Protein AF-A0A482T8U4-F1 (afdb_monomer_lite)

Foldseek 3Di:
DEAEDADPPQDDHHPLVVLQVCLVVPHQAYEHAHEPVGDDDDDQVVSCVVRVHHYFYHYEYEDPALVSSVVVLVVCLVPGPAYEYEAQDCRSLQSQLQALSHAEYEPQPHHNHDDDPVSVVSNVVSNYHYDDDCPCVVPVDDDDPDD

Organism: Haloarcula hispanica (NCBI:txid51589)

Structure (mmCIF, N/CA/C/O backbone):
data_AF-A0A482T8U4-F1
#
_entry.id   AF-A0A482T8U4-F1
#
loop_
_atom_site.group_PDB
_atom_site.id
_atom_site.type_symbol
_atom_site.label_atom_id
_atom_site.label_alt_id
_atom_site.label_comp_id
_atom_site.label_asym_id
_atom_site.label_entity_id
_atom_site.label_seq_id
_atom_site.pdbx_PDB_ins_code
_atom_site.Cartn_x
_atom_site.Cartn_y
_atom_site.Cartn_z
_atom_site.occupancy
_atom_site.B_iso_or_equiv
_atom_site.auth_seq_id
_atom_site.auth_comp_id
_atom_site.auth_asym_id
_atom_site.auth_atom_id
_atom_site.pdbx_PDB_model_num
ATOM 1 N N . MET A 1 1 ? 2.341 -4.520 14.967 1.00 92.81 1 MET A N 1
ATOM 2 C CA . MET A 1 1 ? 2.380 -4.775 13.517 1.00 92.81 1 MET A CA 1
ATOM 3 C C . MET A 1 1 ? 1.092 -4.254 12.904 1.00 92.81 1 MET A C 1
ATOM 5 O O . MET A 1 1 ? 0.066 -4.357 13.561 1.00 92.81 1 MET A O 1
ATOM 9 N N . TYR A 1 2 ? 1.146 -3.703 11.689 1.00 97.19 2 TYR A N 1
ATOM 10 C CA . TYR A 1 2 ? -0.040 -3.220 10.972 1.00 97.19 2 TYR A CA 1
ATOM 11 C C . TYR A 1 2 ? -0.360 -4.150 9.804 1.00 97.19 2 TYR A C 1
ATOM 13 O O . TYR A 1 2 ? 0.566 -4.640 9.157 1.00 97.19 2 TYR A O 1
ATOM 21 N N . GLU A 1 3 ? -1.647 -4.357 9.528 1.00 96.25 3 GLU A N 1
ATOM 22 C CA . GLU A 1 3 ? -2.121 -5.066 8.334 1.00 96.25 3 GLU A CA 1
ATOM 23 C C . GLU A 1 3 ? -2.608 -4.066 7.281 1.00 96.25 3 GLU A C 1
ATOM 25 O O . GLU A 1 3 ? -3.363 -3.145 7.586 1.00 96.25 3 GLU A O 1
ATOM 30 N N . ALA A 1 4 ? -2.203 -4.234 6.026 1.00 97.06 4 ALA A N 1
ATOM 31 C CA . ALA A 1 4 ? -2.631 -3.349 4.950 1.00 97.06 4 ALA A CA 1
ATOM 32 C C . ALA A 1 4 ? -3.848 -3.946 4.227 1.00 97.06 4 ALA A C 1
ATOM 34 O O .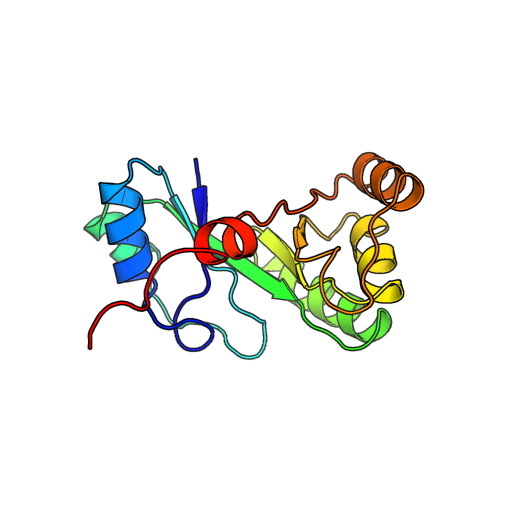 ALA A 1 4 ? -3.781 -5.066 3.726 1.00 97.06 4 ALA A O 1
ATOM 35 N N . VAL A 1 5 ? -4.959 -3.210 4.160 1.00 97.69 5 VAL A N 1
ATOM 36 C CA . VAL A 1 5 ? -6.254 -3.751 3.723 1.00 97.69 5 VAL A CA 1
ATOM 37 C C . VAL A 1 5 ? -6.881 -2.952 2.587 1.00 97.69 5 VAL A C 1
ATOM 39 O O . VAL A 1 5 ? -6.786 -1.725 2.535 1.00 97.69 5 VAL A O 1
ATOM 42 N N . TYR A 1 6 ? -7.596 -3.668 1.719 1.00 97.94 6 TYR A N 1
ATOM 43 C CA . TYR A 1 6 ? -8.575 -3.095 0.801 1.00 97.94 6 TYR A CA 1
ATOM 44 C C . TYR A 1 6 ? -9.965 -3.264 1.416 1.00 97.94 6 TYR A C 1
ATOM 46 O O . TYR A 1 6 ? -10.432 -4.387 1.649 1.00 97.94 6 TYR A O 1
ATOM 54 N N . ALA A 1 7 ? -10.620 -2.154 1.730 1.00 98.31 7 ALA A N 1
ATOM 55 C CA . ALA A 1 7 ? -11.987 -2.134 2.228 1.00 98.31 7 ALA A CA 1
ATOM 56 C C . ALA A 1 7 ? -12.984 -1.914 1.082 1.00 98.31 7 ALA A C 1
ATOM 58 O O . ALA A 1 7 ? -12.618 -1.444 0.010 1.00 98.31 7 ALA A O 1
ATOM 59 N N . HIS A 1 8 ? -14.258 -2.224 1.294 1.00 97.44 8 HIS A N 1
ATOM 60 C CA . HIS A 1 8 ? -15.322 -1.895 0.348 1.00 97.44 8 HIS A CA 1
ATOM 61 C C . HIS A 1 8 ? -15.309 -0.387 0.019 1.00 97.44 8 HIS A C 1
ATOM 63 O O . HIS A 1 8 ? -15.224 0.411 0.955 1.00 97.44 8 HIS A O 1
ATOM 69 N N . PRO A 1 9 ? -15.385 0.021 -1.264 1.00 97.56 9 PRO A N 1
ATOM 70 C CA . PRO A 1 9 ? -15.766 -0.782 -2.435 1.00 97.56 9 PRO A CA 1
ATOM 71 C C . PRO A 1 9 ? -14.649 -1.575 -3.132 1.00 97.56 9 PRO A C 1
ATOM 73 O O . PRO A 1 9 ? -14.965 -2.446 -3.935 1.00 97.56 9 PRO A O 1
ATOM 76 N N . ASP A 1 10 ? -13.380 -1.305 -2.837 1.00 97.38 10 ASP A N 1
ATOM 77 C CA . ASP A 1 10 ? -12.231 -1.958 -3.488 1.00 97.38 10 ASP A CA 1
ATOM 78 C C . ASP A 1 10 ? -12.014 -3.411 -3.020 1.00 97.38 10 ASP A C 1
ATOM 80 O O . ASP A 1 10 ? -11.553 -4.273 -3.762 1.00 97.38 10 ASP A O 1
ATOM 84 N N . GLY A 1 11 ? -12.389 -3.693 -1.771 1.00 96.50 11 GLY A N 1
ATOM 85 C CA . GLY A 1 11 ? -12.437 -5.034 -1.195 1.00 96.50 11 GLY A CA 1
ATOM 86 C C . GLY A 1 11 ? -13.848 -5.482 -0.803 1.00 96.50 11 GLY A C 1
ATOM 87 O O . GLY A 1 11 ? -14.829 -4.745 -0.896 1.00 96.50 11 GLY A O 1
ATOM 88 N N . ASP A 1 12 ? -13.949 -6.708 -0.293 1.00 95.62 12 ASP A N 1
ATOM 89 C CA . ASP A 1 12 ? -15.241 -7.335 0.033 1.00 95.62 12 ASP A CA 1
ATOM 90 C C . ASP A 1 12 ? -15.775 -6.995 1.441 1.00 95.62 12 ASP A C 1
ATOM 92 O O . ASP A 1 12 ? -16.924 -7.299 1.771 1.00 95.62 12 ASP A O 1
ATOM 96 N N . SER A 1 13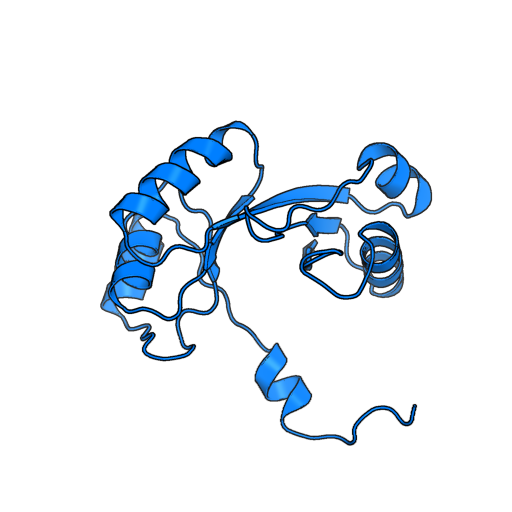 ? -14.947 -6.388 2.296 1.00 97.50 13 SER A N 1
ATOM 97 C CA . SER A 1 13 ? -15.244 -6.140 3.715 1.00 97.50 13 SER A CA 1
ATOM 98 C C . SER A 1 13 ? -15.110 -4.668 4.080 1.00 97.50 13 SER A C 1
ATOM 100 O O . SER A 1 13 ? -14.334 -3.933 3.482 1.00 97.50 13 SER A O 1
ATOM 102 N N . THR A 1 14 ? -15.851 -4.227 5.094 1.00 98.19 14 THR A N 1
ATOM 103 C CA . THR A 1 14 ? -15.736 -2.865 5.631 1.00 98.19 14 THR A CA 1
ATOM 104 C C . THR A 1 14 ? -14.454 -2.694 6.448 1.00 98.19 14 THR A C 1
ATOM 106 O O . THR A 1 14 ? -13.919 -3.669 6.980 1.00 98.19 14 THR A O 1
ATOM 109 N N . VAL A 1 15 ? -14.006 -1.446 6.624 1.00 98.50 15 VAL A N 1
ATOM 110 C CA . VAL A 1 15 ? -12.861 -1.108 7.493 1.00 98.50 15 VAL A CA 1
ATOM 111 C C . VAL A 1 15 ? -13.066 -1.651 8.912 1.00 98.50 15 VAL A C 1
ATOM 113 O O . VAL A 1 15 ? -12.174 -2.285 9.459 1.00 98.50 15 VAL A O 1
ATOM 116 N N . ALA A 1 16 ? -14.276 -1.523 9.465 1.00 98.38 16 ALA A N 1
ATOM 117 C CA . ALA A 1 16 ? -14.611 -2.046 10.790 1.00 98.38 16 ALA A CA 1
ATOM 118 C C . ALA A 1 16 ? -14.442 -3.575 10.912 1.00 98.38 16 ALA A C 1
ATOM 120 O O . ALA A 1 16 ? -13.980 -4.062 11.939 1.00 98.38 16 ALA A O 1
ATOM 121 N N . ARG A 1 17 ? -14.782 -4.355 9.871 1.00 98.12 17 ARG A N 1
ATOM 122 C CA . ARG A 1 17 ? -14.562 -5.814 9.898 1.00 98.12 17 ARG A CA 1
ATOM 123 C C . ARG A 1 17 ? -13.088 -6.183 9.805 1.00 98.12 17 ARG A C 1
ATOM 125 O O . ARG A 1 17 ? -12.675 -7.163 10.424 1.00 98.12 17 ARG A O 1
ATOM 132 N N . HIS A 1 18 ? -12.317 -5.421 9.034 1.00 98.44 18 HIS A N 1
ATOM 133 C CA . HIS A 1 18 ? -10.866 -5.579 8.985 1.00 98.44 18 HIS A CA 1
ATOM 134 C C . HIS A 1 18 ? -10.237 -5.264 10.344 1.00 98.44 18 HIS A C 1
ATOM 136 O O . HIS A 1 18 ? -9.454 -6.073 10.825 1.00 98.44 18 HIS A O 1
ATOM 142 N N . ALA A 1 19 ? -10.649 -4.174 11.000 1.00 98.50 19 ALA A N 1
ATOM 143 C CA . ALA A 1 19 ? -10.180 -3.805 12.337 1.00 98.50 19 ALA A CA 1
ATOM 144 C C . ALA A 1 19 ? -10.492 -4.889 13.380 1.00 98.50 19 ALA A C 1
ATOM 146 O O . ALA A 1 19 ? -9.586 -5.340 14.071 1.00 98.50 19 ALA A O 1
ATOM 147 N N . LEU A 1 20 ? -11.730 -5.397 13.419 1.00 98.50 20 LEU A N 1
ATOM 148 C CA . LEU A 1 20 ? -12.096 -6.524 14.287 1.00 98.50 20 LEU A CA 1
ATOM 149 C C . LEU A 1 20 ? -11.195 -7.748 14.052 1.00 98.50 20 LEU A C 1
ATOM 151 O O . LEU A 1 20 ? -10.686 -8.344 14.994 1.00 98.50 20 LEU A O 1
ATOM 155 N N . THR A 1 21 ? -10.970 -8.107 12.785 1.00 98.06 21 THR A N 1
ATOM 156 C CA . THR A 1 21 ? -10.131 -9.265 12.434 1.00 98.06 21 THR A CA 1
ATOM 157 C C . THR A 1 21 ? -8.669 -9.046 12.834 1.00 98.06 21 THR A C 1
ATOM 159 O O . THR A 1 21 ? -8.009 -9.982 13.286 1.00 98.06 21 THR A O 1
ATOM 162 N N . ALA A 1 22 ? -8.160 -7.823 12.668 1.00 98.06 22 ALA A N 1
ATOM 163 C CA . ALA A 1 22 ? -6.811 -7.434 13.058 1.00 98.06 22 ALA A CA 1
ATOM 164 C C . ALA A 1 22 ? -6.626 -7.528 14.582 1.00 98.06 22 ALA A C 1
ATOM 166 O O . ALA A 1 22 ? -5.654 -8.145 15.025 1.00 98.06 22 ALA A O 1
ATOM 167 N N . ALA A 1 23 ? -7.593 -7.031 15.362 1.00 98.00 23 ALA A N 1
ATOM 168 C CA . ALA A 1 23 ? -7.618 -7.155 16.821 1.00 98.00 23 ALA A CA 1
ATOM 169 C C . ALA A 1 23 ? -7.599 -8.620 17.273 1.00 98.00 23 ALA A C 1
ATOM 171 O O . ALA A 1 23 ? -6.721 -9.025 18.036 1.00 98.00 23 ALA A O 1
ATOM 172 N N . ASP A 1 24 ? -8.494 -9.448 16.724 1.00 98.12 24 ASP A N 1
ATOM 173 C CA . ASP A 1 24 ? -8.564 -10.883 17.037 1.00 98.12 24 ASP A CA 1
ATOM 174 C C . ASP A 1 24 ? -7.274 -11.639 16.663 1.00 98.12 24 ASP A C 1
ATOM 176 O O . ASP A 1 24 ? -6.976 -12.699 17.220 1.00 98.12 24 ASP A O 1
ATOM 180 N N . SER A 1 25 ? -6.498 -11.096 15.721 1.00 97.25 25 SER A N 1
ATOM 181 C CA . SER A 1 25 ? -5.238 -11.669 15.236 1.00 97.25 25 SER A CA 1
ATOM 182 C C . SER A 1 25 ? -3.993 -11.083 15.919 1.00 97.25 25 SER A C 1
ATOM 184 O O . SER A 1 25 ? -2.881 -11.509 15.605 1.00 97.25 25 SER A O 1
ATOM 186 N N . GLY A 1 26 ? -4.153 -10.136 16.852 1.00 97.62 26 GLY A N 1
ATOM 187 C CA . GLY A 1 26 ? -3.056 -9.529 17.614 1.00 97.62 26 GLY A CA 1
ATOM 188 C C . GLY A 1 26 ? -2.236 -8.483 16.850 1.00 97.62 26 GLY A C 1
ATOM 189 O O . GLY A 1 26 ? -1.058 -8.290 17.153 1.00 97.62 26 GLY A O 1
ATOM 190 N N . TYR A 1 27 ? -2.822 -7.841 15.838 1.00 98.12 27 TYR A N 1
ATOM 191 C CA . TYR A 1 27 ? -2.232 -6.668 15.191 1.00 98.12 27 TYR A CA 1
ATOM 192 C C . TYR A 1 27 ? -2.508 -5.407 16.017 1.00 98.12 27 TYR A C 1
ATOM 194 O O . TYR A 1 27 ? -3.496 -5.342 16.735 1.00 98.12 27 TYR A O 1
ATOM 202 N N . ASP A 1 28 ? -1.651 -4.396 15.871 1.00 98.12 28 ASP A N 1
ATOM 203 C CA . ASP A 1 28 ? -1.798 -3.105 16.566 1.00 98.12 28 ASP A CA 1
ATOM 204 C C . ASP A 1 28 ? -2.621 -2.098 15.742 1.00 98.12 28 ASP A C 1
ATOM 206 O O . ASP A 1 28 ? -3.053 -1.064 16.245 1.00 98.12 28 ASP A O 1
ATOM 210 N N . GLY A 1 29 ? -2.793 -2.361 14.445 1.00 98.31 29 GLY A N 1
ATOM 211 C CA . GLY A 1 29 ? -3.342 -1.385 13.519 1.00 98.31 29 GLY A CA 1
ATOM 212 C C . GLY A 1 29 ? -3.649 -1.949 12.138 1.00 98.31 29 GLY A C 1
ATOM 213 O O . GLY A 1 29 ? -3.188 -3.032 11.760 1.00 98.31 29 GLY A O 1
ATOM 214 N N . ILE A 1 30 ? -4.390 -1.175 11.354 1.00 98.56 30 ILE A N 1
ATOM 215 C CA . ILE A 1 30 ? -4.617 -1.406 9.930 1.00 98.56 30 ILE A CA 1
ATOM 216 C C . ILE A 1 30 ? -4.246 -0.168 9.110 1.00 98.56 30 ILE A C 1
ATOM 218 O O . ILE A 1 30 ? -4.376 0.965 9.567 1.00 98.56 30 ILE A O 1
ATOM 222 N N . VAL A 1 31 ? -3.811 -0.380 7.869 1.00 98.50 31 VAL A N 1
ATOM 223 C CA . VAL A 1 31 ? -3.645 0.676 6.861 1.00 98.50 31 VAL A CA 1
ATOM 224 C C . VAL A 1 31 ? -4.699 0.470 5.781 1.00 98.50 31 VAL A C 1
ATOM 226 O O . VAL A 1 31 ? -4.640 -0.516 5.044 1.00 98.50 31 VAL A O 1
ATOM 229 N N . VAL A 1 32 ? -5.654 1.392 5.658 1.00 98.44 32 VAL A N 1
ATOM 230 C CA . VAL A 1 32 ? -6.661 1.343 4.586 1.00 98.44 32 VAL A CA 1
ATOM 231 C C . VAL A 1 32 ? -6.021 1.878 3.308 1.00 98.44 32 VAL A C 1
ATOM 233 O O . VAL A 1 32 ? -5.789 3.078 3.195 1.00 98.44 32 VAL A O 1
ATOM 236 N N . ARG A 1 33 ? -5.701 0.997 2.354 1.00 97.25 33 ARG A N 1
ATOM 237 C CA . ARG A 1 33 ? -4.944 1.329 1.128 1.00 97.25 33 ARG A CA 1
ATOM 238 C C . ARG A 1 33 ? -5.731 1.081 -0.155 1.00 97.25 33 ARG A C 1
ATOM 240 O O . ARG A 1 33 ? -5.176 0.636 -1.150 1.00 97.25 33 ARG A O 1
ATOM 247 N N . ASN A 1 34 ? -7.025 1.382 -0.132 1.00 98.25 34 ASN A N 1
ATOM 248 C CA . ASN A 1 34 ? -7.861 1.330 -1.326 1.00 98.25 34 ASN A CA 1
ATOM 249 C C . ASN A 1 34 ? -7.231 2.078 -2.509 1.00 98.25 34 ASN A C 1
ATOM 251 O O . ASN 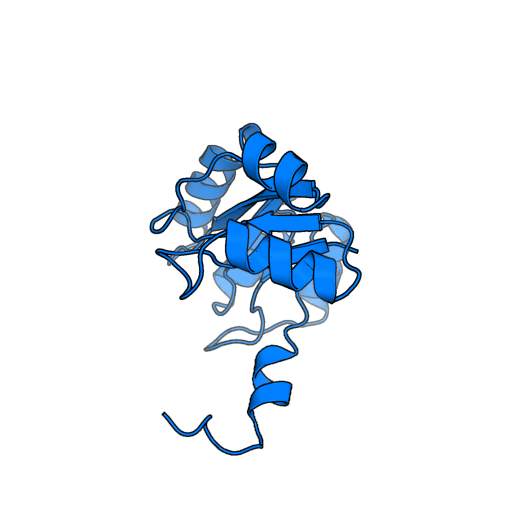A 1 34 ? -6.558 3.103 -2.330 1.00 98.25 34 ASN A O 1
ATOM 255 N N . HIS A 1 35 ? -7.531 1.608 -3.716 1.00 97.62 35 HIS A N 1
ATOM 256 C CA . HIS A 1 35 ? -7.211 2.316 -4.941 1.00 97.62 35 HIS A CA 1
ATOM 257 C C . HIS A 1 35 ? -7.888 3.691 -4.972 1.00 97.62 35 HIS A C 1
ATOM 259 O O . HIS A 1 35 ? -8.972 3.897 -4.411 1.00 97.62 35 HIS A O 1
ATOM 265 N N . GLY A 1 36 ? -7.226 4.667 -5.596 1.00 92.00 36 GLY A N 1
ATOM 266 C CA . GLY A 1 36 ? -7.687 6.062 -5.627 1.00 92.00 36 GLY A CA 1
ATOM 267 C C . GLY A 1 36 ? -9.091 6.260 -6.218 1.00 92.00 36 GLY A C 1
ATOM 268 O O . GLY A 1 36 ? -9.800 7.180 -5.816 1.00 92.00 36 GLY A O 1
ATOM 269 N N . ASP A 1 37 ? -9.516 5.378 -7.120 1.00 92.62 37 ASP A N 1
ATOM 270 C CA . ASP A 1 37 ? -10.832 5.357 -7.769 1.00 92.62 37 ASP A CA 1
ATOM 271 C C . ASP A 1 37 ? -11.901 4.553 -7.002 1.00 92.62 37 ASP A C 1
ATOM 273 O O . ASP A 1 37 ? -13.078 4.604 -7.358 1.00 92.62 37 ASP A O 1
ATOM 277 N N . ALA A 1 38 ? -11.518 3.859 -5.928 1.00 96.50 38 ALA A N 1
ATOM 278 C CA . ALA A 1 38 ? -12.386 2.999 -5.123 1.00 96.50 38 ALA A CA 1
ATOM 279 C C . ALA A 1 38 ? -12.208 3.248 -3.611 1.00 96.50 38 ALA A C 1
ATOM 281 O O . ALA A 1 38 ? -12.196 2.318 -2.803 1.00 96.50 38 ALA A O 1
ATOM 282 N N . GLN A 1 39 ? -12.048 4.512 -3.213 1.00 95.62 39 GLN A N 1
ATOM 283 C CA . GLN A 1 39 ? -11.850 4.904 -1.814 1.00 95.62 39 GLN A CA 1
ATOM 284 C C . GLN A 1 39 ? -13.023 4.478 -0.917 1.00 95.62 39 GLN A C 1
ATOM 286 O O . GLN A 1 39 ? -14.189 4.632 -1.282 1.00 95.62 39 GLN A O 1
ATOM 291 N N . ALA A 1 40 ? -12.700 3.957 0.268 1.00 96.69 40 ALA A N 1
ATOM 292 C CA . ALA A 1 40 ? -13.679 3.646 1.302 1.00 96.69 40 ALA A CA 1
ATOM 293 C C . ALA A 1 40 ? -14.073 4.912 2.078 1.00 96.69 40 ALA A C 1
ATOM 295 O O . ALA A 1 40 ? -13.227 5.766 2.337 1.00 96.69 40 ALA A O 1
ATOM 296 N N . ASP A 1 41 ? -15.336 4.984 2.494 1.00 96.50 41 ASP A N 1
ATOM 297 C CA . ASP A 1 41 ? -15.835 5.976 3.450 1.00 96.50 41 ASP A CA 1
ATOM 298 C C . ASP A 1 41 ? -15.907 5.337 4.844 1.00 96.50 41 ASP A C 1
ATOM 300 O O . ASP A 1 41 ? -16.493 4.260 5.011 1.00 96.50 41 ASP A O 1
ATOM 304 N N . TYR A 1 42 ? -15.246 5.947 5.824 1.00 97.38 42 TYR A N 1
ATOM 305 C CA . TYR A 1 42 ? -15.146 5.426 7.183 1.00 97.38 42 TYR A CA 1
ATOM 306 C C . TYR A 1 42 ? -14.761 6.523 8.178 1.00 97.38 42 TYR A C 1
ATOM 308 O O . TYR A 1 42 ? -14.077 7.485 7.841 1.00 97.38 42 TYR A O 1
ATOM 316 N N . ASP A 1 43 ? -15.165 6.324 9.430 1.00 97.94 43 ASP A N 1
ATOM 317 C CA . ASP A 1 43 ? -14.747 7.135 10.569 1.00 97.94 43 ASP A CA 1
ATOM 318 C C . ASP A 1 43 ? -13.635 6.383 11.314 1.00 97.94 43 ASP A C 1
ATOM 320 O O . ASP A 1 43 ? -13.880 5.344 11.934 1.00 97.94 43 ASP A O 1
ATOM 324 N N . ALA A 1 44 ? -12.396 6.854 11.164 1.00 97.44 44 ALA A N 1
ATOM 325 C CA . ALA A 1 44 ? -11.219 6.209 11.740 1.00 97.44 44 ALA A CA 1
ATOM 326 C C . ALA A 1 44 ? -11.247 6.228 13.273 1.00 97.44 44 ALA A C 1
ATOM 328 O O . ALA A 1 44 ? -10.923 5.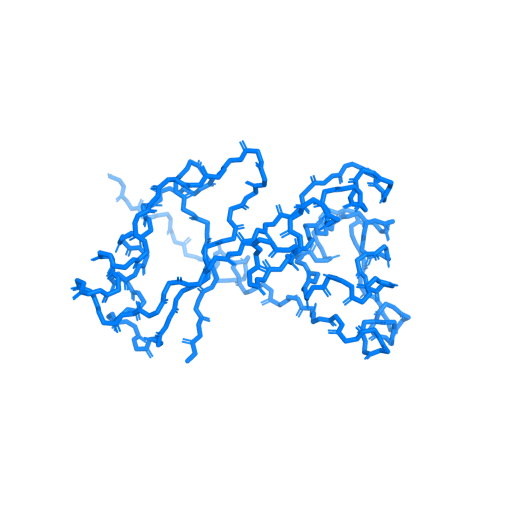215 13.894 1.00 97.44 44 ALA A O 1
ATOM 329 N N . ASP A 1 45 ? -11.685 7.339 13.870 1.00 97.88 45 ASP A N 1
ATOM 330 C CA . ASP A 1 45 ? -11.716 7.521 15.321 1.00 97.88 45 ASP A CA 1
ATOM 331 C C . ASP A 1 45 ? -12.766 6.592 15.939 1.00 97.88 45 ASP A C 1
ATOM 333 O O . ASP A 1 45 ? -12.463 5.826 16.853 1.00 97.88 45 ASP A O 1
ATOM 337 N N . ALA A 1 46 ? -13.971 6.548 15.359 1.00 98.31 46 ALA A N 1
ATOM 338 C CA . ALA A 1 46 ? -15.032 5.660 15.833 1.00 98.31 46 ALA A CA 1
ATOM 339 C C . ALA A 1 46 ? -14.660 4.168 15.734 1.00 98.31 46 ALA A C 1
ATOM 341 O O . ALA A 1 46 ? -15.072 3.367 16.574 1.00 98.31 46 ALA A O 1
ATOM 342 N N . ILE A 1 47 ? -13.904 3.769 14.704 1.00 98.38 47 ILE A N 1
ATOM 343 C CA . ILE A 1 47 ? -13.427 2.386 14.553 1.00 98.38 47 ILE A CA 1
ATOM 344 C C . ILE A 1 47 ? -12.315 2.091 15.560 1.00 98.38 47 ILE A C 1
ATOM 346 O O . ILE A 1 47 ? -12.332 1.023 16.174 1.00 98.38 47 ILE A O 1
ATOM 350 N N . SER A 1 48 ? -11.386 3.027 15.751 1.00 97.62 48 SER A N 1
ATOM 351 C CA . SER A 1 48 ? -10.279 2.869 16.695 1.00 97.62 48 SER A CA 1
ATOM 352 C C . SER A 1 48 ? -10.802 2.715 18.125 1.00 97.62 48 SER A C 1
ATOM 354 O O . SER A 1 48 ? -10.439 1.759 18.806 1.00 97.62 48 SER A O 1
ATOM 356 N N . ASP A 1 49 ? -11.758 3.556 18.533 1.00 97.62 49 ASP A N 1
ATOM 357 C CA . ASP A 1 49 ? -12.428 3.480 19.838 1.00 97.62 49 ASP A CA 1
ATOM 358 C C . ASP A 1 49 ? -13.193 2.161 20.044 1.00 97.62 49 ASP A C 1
ATOM 360 O O . ASP A 1 49 ? -13.292 1.653 21.163 1.00 97.62 49 ASP A O 1
ATOM 364 N N . ALA A 1 50 ? -13.768 1.601 18.975 1.00 98.19 50 ALA A N 1
ATOM 365 C CA . ALA A 1 50 ? -14.581 0.390 19.057 1.00 98.19 50 ALA A CA 1
ATOM 366 C C . ALA A 1 50 ? -13.756 -0.902 19.162 1.00 98.19 50 ALA A C 1
ATOM 368 O O . ALA A 1 50 ? -14.228 -1.863 19.775 1.00 98.19 50 ALA A O 1
ATOM 369 N N . TYR A 1 51 ? -12.572 -0.949 18.542 1.00 97.69 51 TYR A N 1
ATOM 370 C CA . TYR A 1 51 ? -11.785 -2.182 18.404 1.00 97.69 51 TYR A CA 1
ATOM 371 C C . TYR A 1 51 ? -10.383 -2.120 19.020 1.00 97.69 51 TYR A C 1
ATOM 373 O O . TYR A 1 51 ? -9.714 -3.148 19.014 1.00 97.69 51 TYR A O 1
ATOM 381 N N . ASP A 1 52 ? -9.955 -0.972 19.558 1.00 97.19 52 ASP A N 1
ATOM 382 C CA . ASP A 1 52 ? -8.599 -0.751 20.095 1.00 97.19 52 ASP A CA 1
ATOM 383 C C . ASP A 1 52 ? -7.504 -1.041 19.048 1.00 97.19 52 ASP A C 1
ATOM 385 O O . ASP A 1 52 ? -6.517 -1.729 19.297 1.00 97.19 52 ASP A O 1
ATOM 389 N N . ILE A 1 53 ? -7.731 -0.552 17.823 1.00 98.12 53 ILE A N 1
ATOM 390 C CA . ILE A 1 53 ? -6.868 -0.743 16.649 1.00 98.12 53 ILE A CA 1
ATOM 391 C C . ILE A 1 53 ? -6.618 0.609 16.005 1.00 98.12 53 ILE A C 1
ATOM 393 O O . ILE A 1 53 ? -7.573 1.304 15.673 1.00 98.12 53 ILE A O 1
ATOM 397 N N . ASP A 1 54 ? -5.355 0.956 15.757 1.00 98.31 54 ASP A N 1
ATOM 398 C CA . ASP A 1 54 ? -5.035 2.174 15.010 1.00 98.31 54 ASP A CA 1
ATOM 399 C C . ASP A 1 54 ? -5.447 2.041 13.535 1.00 98.31 54 ASP A C 1
ATOM 401 O O . ASP A 1 54 ? -5.139 1.046 12.872 1.00 98.31 54 ASP A O 1
ATOM 405 N N . VAL A 1 55 ? -6.128 3.051 12.994 1.00 98.31 55 VAL A N 1
ATOM 406 C CA . VAL A 1 55 ? -6.602 3.068 11.605 1.00 98.31 55 VAL A CA 1
ATOM 407 C C . VAL A 1 55 ? -5.870 4.155 10.824 1.00 98.31 55 VAL A C 1
ATOM 409 O O . VAL A 1 55 ? -6.286 5.312 10.765 1.00 98.31 55 VAL A O 1
ATOM 412 N N . ALA A 1 56 ? -4.794 3.766 10.145 1.00 98.12 56 ALA A N 1
ATOM 413 C CA . ALA A 1 56 ? -3.997 4.677 9.335 1.00 98.12 56 ALA A CA 1
ATOM 414 C C . ALA A 1 56 ? -4.568 4.841 7.915 1.00 98.12 56 ALA A C 1
ATOM 416 O O . ALA A 1 56 ? -4.933 3.874 7.236 1.00 98.12 56 ALA A O 1
ATOM 417 N N . ALA A 1 57 ? -4.584 6.085 7.432 1.00 97.38 57 ALA A N 1
ATOM 418 C CA . ALA A 1 57 ? -5.012 6.415 6.078 1.00 97.38 57 ALA A CA 1
ATOM 419 C C . ALA A 1 57 ? -3.889 6.157 5.063 1.00 97.38 57 ALA A C 1
ATOM 421 O O . ALA A 1 57 ? -2.848 6.820 5.073 1.00 97.38 57 ALA A O 1
ATOM 422 N N . GLY A 1 58 ? -4.121 5.220 4.148 1.00 98.12 58 GLY A N 1
ATOM 423 C CA . GLY A 1 58 ? -3.266 4.966 2.997 1.00 98.12 58 GLY A CA 1
ATOM 424 C C . GLY A 1 58 ? -3.972 5.244 1.672 1.00 98.12 58 GLY A C 1
ATOM 425 O O . GLY A 1 58 ? -5.141 5.634 1.620 1.00 98.12 58 GLY A O 1
ATOM 426 N N . VAL A 1 59 ? -3.239 5.040 0.583 1.00 98.38 59 VAL A N 1
ATOM 427 C CA . VAL A 1 59 ? -3.786 4.932 -0.771 1.00 98.38 59 VAL A CA 1
ATOM 428 C C . VAL A 1 59 ? -2.896 4.028 -1.605 1.00 98.38 59 VAL A C 1
ATOM 430 O O . VAL A 1 59 ? -1.672 4.038 -1.448 1.00 98.38 59 VAL A O 1
ATOM 433 N N . GLU A 1 60 ? -3.508 3.302 -2.529 1.00 98.56 60 GLU A N 1
ATOM 434 C CA . GLU A 1 60 ? -2.788 2.637 -3.602 1.00 98.56 60 GLU A CA 1
ATOM 435 C C . GLU A 1 60 ? -3.015 3.333 -4.942 1.00 98.56 60 GLU A C 1
ATOM 437 O O . GLU A 1 60 ? -4.126 3.426 -5.466 1.00 98.56 60 GLU A O 1
ATOM 442 N N . VAL A 1 61 ? -1.937 3.853 -5.513 1.00 98.25 61 VAL A N 1
ATOM 443 C CA . VAL A 1 61 ? -1.945 4.511 -6.812 1.00 98.25 61 VAL A CA 1
ATOM 444 C C . VAL A 1 61 ? -1.824 3.455 -7.901 1.00 98.25 61 VAL A C 1
ATOM 446 O O . VAL A 1 61 ? -0.771 2.842 -8.064 1.00 98.25 61 VAL A O 1
ATOM 449 N N . ARG A 1 62 ? -2.885 3.298 -8.694 1.00 97.12 62 ARG A N 1
ATOM 450 C CA . ARG A 1 62 ? -2.877 2.535 -9.945 1.00 97.12 62 ARG A CA 1
ATOM 451 C C . ARG A 1 62 ? -2.943 3.492 -11.129 1.00 97.12 62 ARG A C 1
ATOM 453 O O . ARG A 1 62 ? -3.765 4.406 -11.153 1.00 97.12 62 ARG A O 1
ATOM 460 N N . ALA A 1 63 ? -2.065 3.290 -12.104 1.00 96.25 63 ALA A N 1
ATOM 461 C CA . ALA A 1 63 ? -2.011 4.084 -13.324 1.00 96.25 63 ALA A CA 1
ATOM 462 C C . ALA A 1 63 ? -1.375 3.284 -14.467 1.00 96.25 63 ALA A C 1
ATOM 464 O O . ALA A 1 63 ? -0.528 2.427 -14.230 1.00 96.25 63 ALA A O 1
ATOM 465 N N . ASP A 1 64 ? -1.736 3.624 -15.704 1.00 94.56 64 ASP A N 1
ATOM 466 C CA . ASP A 1 64 ? -1.240 2.941 -16.910 1.00 94.56 64 ASP A CA 1
ATOM 467 C C . ASP A 1 64 ? 0.162 3.411 -17.347 1.00 94.56 64 ASP A C 1
ATOM 469 O O . ASP A 1 64 ? 0.814 2.785 -18.189 1.00 94.56 64 ASP A O 1
ATOM 473 N N . ASP A 1 65 ? 0.616 4.554 -16.823 1.00 97.06 65 ASP A N 1
ATOM 474 C CA . ASP A 1 65 ? 1.898 5.157 -17.173 1.00 97.06 65 ASP A CA 1
ATOM 475 C C . ASP A 1 65 ? 2.521 5.980 -16.020 1.00 97.06 65 ASP A C 1
ATOM 477 O O . ASP A 1 65 ? 1.804 6.471 -15.138 1.00 97.06 65 ASP A O 1
ATOM 481 N N . PRO A 1 66 ? 3.859 6.171 -16.026 1.00 97.81 66 PRO A N 1
ATOM 482 C CA . PRO A 1 66 ? 4.568 6.919 -14.985 1.00 97.81 66 PRO A CA 1
ATOM 483 C C . PRO A 1 66 ? 4.142 8.381 -14.814 1.00 97.81 66 PRO A C 1
ATOM 485 O O . PRO A 1 66 ? 4.212 8.913 -13.708 1.00 97.81 66 PRO A O 1
ATOM 488 N N . SER A 1 67 ? 3.719 9.060 -15.884 1.00 97.44 67 SER A N 1
ATOM 489 C CA . SER A 1 67 ? 3.330 10.471 -15.803 1.00 97.44 67 SER A CA 1
ATOM 490 C C . SER A 1 67 ? 2.017 10.626 -15.039 1.00 97.44 67 SER A C 1
ATOM 492 O O . SER A 1 67 ? 1.916 11.484 -14.160 1.00 97.44 67 SER A O 1
ATOM 494 N N . ARG A 1 68 ? 1.037 9.757 -15.308 1.00 96.88 68 ARG A N 1
ATOM 495 C CA . ARG A 1 68 ? -0.200 9.675 -14.519 1.00 96.88 68 ARG A CA 1
ATOM 496 C C . ARG A 1 68 ? 0.072 9.258 -13.078 1.00 96.88 68 ARG A C 1
ATOM 498 O O . ARG A 1 68 ? -0.445 9.899 -12.166 1.00 96.88 68 ARG A O 1
ATOM 505 N N . ALA A 1 69 ? 0.917 8.245 -12.871 1.00 97.19 69 ALA A N 1
ATOM 506 C CA . ALA A 1 69 ? 1.301 7.797 -11.534 1.00 97.19 69 ALA A CA 1
ATOM 507 C C . ALA A 1 69 ? 1.907 8.943 -10.706 1.00 97.19 69 ALA A C 1
ATOM 509 O O . ALA A 1 69 ? 1.497 9.165 -9.571 1.00 97.19 69 ALA A O 1
ATOM 510 N N . SER A 1 70 ? 2.814 9.729 -11.296 1.00 97.31 70 SER A N 1
ATOM 511 C CA . SER A 1 70 ? 3.411 10.908 -10.657 1.00 97.31 70 SER A CA 1
ATOM 512 C C . SER A 1 70 ? 2.371 11.949 -10.245 1.00 97.31 70 SER A C 1
ATOM 514 O O . SER A 1 70 ? 2.414 12.435 -9.115 1.00 97.31 70 SER A O 1
ATOM 516 N N . GLY A 1 71 ? 1.400 12.238 -11.118 1.00 97.12 71 GLY A N 1
ATOM 517 C CA . GLY A 1 71 ? 0.294 13.141 -10.797 1.00 97.12 71 GLY A CA 1
ATOM 518 C C . GLY A 1 71 ? -0.531 12.656 -9.602 1.00 97.12 71 GLY A C 1
ATOM 519 O O . GLY A 1 71 ? -0.782 13.422 -8.675 1.00 97.12 71 GLY A O 1
ATOM 520 N N . PHE A 1 72 ? -0.905 11.375 -9.579 1.00 96.81 72 PHE A N 1
ATOM 521 C CA . PHE A 1 72 ? -1.671 10.803 -8.468 1.00 96.81 72 PHE A CA 1
ATOM 522 C C . PHE A 1 72 ? -0.878 10.755 -7.160 1.00 96.81 72 PHE A C 1
ATOM 524 O O . PHE A 1 72 ? -1.407 11.156 -6.127 1.00 96.81 72 PHE A O 1
ATOM 531 N N . VAL A 1 73 ? 0.392 10.340 -7.194 1.00 97.31 73 VAL A N 1
ATOM 532 C CA . VAL A 1 73 ? 1.271 10.366 -6.012 1.00 97.31 73 VAL A CA 1
ATOM 533 C C . VAL A 1 73 ? 1.349 11.782 -5.443 1.00 97.31 73 VAL A C 1
ATOM 535 O O . VAL A 1 73 ? 1.146 11.966 -4.246 1.00 97.31 73 VAL A O 1
ATOM 538 N N . GLY A 1 74 ? 1.570 12.789 -6.294 1.00 95.56 74 GLY A N 1
ATOM 539 C CA . GLY A 1 74 ? 1.608 14.192 -5.877 1.00 95.56 74 GLY A CA 1
ATOM 540 C C . GLY A 1 74 ? 0.305 14.663 -5.227 1.00 95.56 74 GLY A C 1
ATOM 541 O O . GLY A 1 74 ? 0.355 15.349 -4.211 1.00 95.56 74 GLY A O 1
ATOM 542 N N . ASN A 1 75 ? -0.845 14.249 -5.766 1.00 95.00 75 ASN A N 1
ATOM 543 C CA . ASN A 1 75 ? -2.157 14.615 -5.230 1.00 95.00 75 ASN A CA 1
ATOM 544 C C . ASN A 1 75 ? -2.444 13.996 -3.856 1.00 95.00 75 ASN A C 1
ATOM 546 O O . ASN A 1 75 ? -3.095 14.632 -3.038 1.00 95.00 75 ASN A O 1
ATOM 550 N N . TYR A 1 76 ? -1.996 12.763 -3.602 1.00 94.69 76 TYR A N 1
ATOM 551 C CA . TYR A 1 76 ? -2.322 12.063 -2.356 1.00 94.69 76 TYR A CA 1
ATOM 552 C C . TYR A 1 76 ? -1.274 12.220 -1.249 1.00 94.69 76 TYR A C 1
ATOM 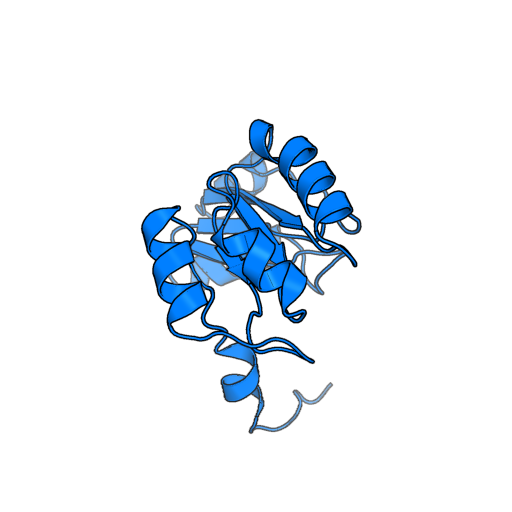554 O O . TYR A 1 76 ? -1.603 12.047 -0.078 1.00 94.69 76 TYR A O 1
ATOM 562 N N . ARG A 1 77 ? -0.016 12.532 -1.577 1.00 94.19 77 ARG A N 1
ATOM 563 C CA . ARG A 1 77 ? 1.103 12.509 -0.617 1.00 94.19 77 ARG A CA 1
ATOM 564 C C . ARG A 1 77 ? 0.905 13.396 0.612 1.00 94.19 77 ARG A C 1
ATOM 566 O O . ARG A 1 77 ? 1.392 13.023 1.677 1.00 94.19 77 ARG A O 1
ATOM 573 N N . SER A 1 78 ? 0.252 14.552 0.472 1.00 94.00 78 SER A N 1
ATOM 574 C CA . SER A 1 78 ? 0.010 15.475 1.593 1.00 94.00 78 SER A CA 1
ATOM 575 C C . SER A 1 78 ? -1.048 14.973 2.569 1.00 94.00 78 SER A C 1
ATOM 577 O O . SER A 1 78 ? -0.998 15.323 3.744 1.00 94.00 78 SER A O 1
ATOM 579 N N . ASP A 1 79 ? -1.976 14.147 2.085 1.00 93.25 79 ASP A N 1
ATOM 580 C CA . ASP A 1 79 ? -3.206 13.804 2.801 1.00 93.25 79 ASP A CA 1
ATOM 581 C C . ASP A 1 79 ? -3.204 12.347 3.282 1.00 93.25 79 ASP A C 1
ATOM 583 O O . ASP A 1 79 ? -4.119 11.915 3.981 1.00 93.25 79 ASP A O 1
ATOM 587 N N . ARG A 1 80 ? -2.196 11.560 2.883 1.00 95.44 80 ARG A N 1
ATOM 588 C CA . ARG A 1 80 ? -2.080 10.134 3.199 1.00 95.44 80 ARG A CA 1
ATOM 589 C C . ARG A 1 80 ? -0.823 9.851 4.000 1.00 95.44 80 ARG A C 1
ATOM 591 O O . ARG A 1 80 ? 0.276 10.290 3.655 1.00 95.44 80 ARG A O 1
ATOM 598 N N . THR A 1 81 ? -0.991 9.041 5.039 1.00 96.75 81 THR A N 1
ATOM 599 C CA . THR A 1 81 ? 0.109 8.549 5.868 1.00 96.75 81 THR A CA 1
ATOM 600 C C . THR A 1 81 ? 1.013 7.625 5.056 1.00 96.75 81 THR A C 1
ATOM 602 O O . THR A 1 81 ? 2.234 7.731 5.156 1.00 96.75 81 THR A O 1
ATOM 605 N N . VAL A 1 82 ? 0.419 6.763 4.220 1.00 97.75 82 VAL A N 1
ATOM 606 C CA . VAL A 1 82 ? 1.141 5.811 3.363 1.00 97.75 82 VAL A CA 1
ATOM 607 C C . VAL A 1 82 ? 0.672 5.920 1.910 1.00 97.75 82 VAL A C 1
ATOM 609 O O . VAL A 1 82 ? -0.514 5.769 1.619 1.00 97.75 82 VAL A O 1
ATOM 612 N N . VAL A 1 83 ? 1.605 6.135 0.986 1.00 98.44 83 VAL A N 1
ATOM 613 C CA . VAL A 1 83 ? 1.381 6.117 -0.462 1.00 98.44 83 VAL A CA 1
ATOM 614 C C . VAL A 1 83 ? 2.047 4.886 -1.060 1.00 98.44 83 VAL A C 1
ATOM 616 O O . VAL A 1 83 ? 3.274 4.761 -1.092 1.00 98.44 83 VAL A O 1
ATOM 619 N N . VAL A 1 84 ? 1.218 3.984 -1.568 1.00 98.62 84 VAL A N 1
ATOM 620 C CA . VAL A 1 84 ? 1.628 2.757 -2.247 1.00 98.62 84 VAL A CA 1
ATOM 621 C C . VAL A 1 84 ? 1.436 2.935 -3.749 1.00 98.62 84 VAL A C 1
ATOM 623 O O . VAL A 1 84 ? 0.471 3.565 -4.174 1.00 98.62 84 VAL A O 1
ATOM 626 N N . VAL A 1 85 ? 2.324 2.383 -4.573 1.00 98.62 85 VAL A N 1
ATOM 627 C CA . VAL A 1 85 ? 2.120 2.292 -6.027 1.00 98.62 85 VAL A CA 1
ATOM 628 C C . VAL A 1 85 ? 1.842 0.844 -6.411 1.00 98.62 85 VAL A C 1
ATOM 630 O O . VAL A 1 85 ? 2.629 -0.044 -6.084 1.00 98.62 85 VAL A O 1
ATOM 633 N N . HIS A 1 86 ? 0.743 0.624 -7.133 1.00 98.25 86 HIS A N 1
ATOM 634 C CA . HIS A 1 86 ? 0.388 -0.656 -7.737 1.00 98.25 86 HIS A CA 1
ATOM 635 C C . HIS A 1 86 ? 1.350 -0.953 -8.890 1.00 98.25 86 HIS A C 1
ATOM 637 O O . HIS A 1 86 ? 1.310 -0.293 -9.928 1.00 98.25 86 HIS A O 1
ATOM 643 N N . GLY A 1 87 ? 2.245 -1.916 -8.691 1.00 97.81 87 GLY A N 1
ATOM 644 C CA . GLY A 1 87 ? 3.181 -2.390 -9.702 1.00 97.81 87 GLY A CA 1
ATOM 645 C C . GLY A 1 87 ? 2.557 -3.373 -10.689 1.00 97.81 87 GLY A C 1
ATOM 646 O O . GLY A 1 87 ? 1.345 -3.443 -10.855 1.00 97.81 87 GLY A O 1
ATOM 647 N N . GLY A 1 88 ? 3.415 -4.145 -11.352 1.00 96.38 88 GLY A N 1
ATOM 648 C CA . GLY A 1 88 ? 3.008 -5.147 -12.349 1.00 96.38 88 GLY A CA 1
ATOM 649 C C . GLY A 1 88 ? 3.247 -4.728 -13.805 1.00 96.38 88 GLY A C 1
ATOM 650 O O . GLY A 1 88 ? 3.122 -5.538 -14.714 1.00 96.38 88 GLY A O 1
ATOM 651 N N . ASP A 1 89 ? 3.705 -3.493 -14.030 1.00 97.69 89 ASP A N 1
ATOM 652 C CA . ASP A 1 89 ? 4.308 -3.033 -15.288 1.00 97.69 89 ASP A CA 1
ATOM 653 C C . ASP A 1 89 ? 5.748 -2.577 -15.002 1.00 97.69 89 ASP A C 1
ATOM 655 O O . ASP A 1 89 ? 6.026 -1.894 -14.015 1.00 97.69 89 ASP A O 1
ATOM 659 N N . ARG A 1 90 ? 6.701 -2.939 -15.869 1.00 97.50 90 ARG A N 1
ATOM 660 C CA . ARG A 1 90 ? 8.137 -2.647 -15.672 1.00 97.50 90 ARG A CA 1
ATOM 661 C C . ARG A 1 90 ? 8.448 -1.152 -15.553 1.00 97.50 90 ARG A C 1
ATOM 663 O O . ARG A 1 90 ? 9.372 -0.775 -14.831 1.00 97.50 90 ARG A O 1
ATOM 670 N N . ARG A 1 91 ? 7.723 -0.302 -16.284 1.00 97.88 91 ARG A N 1
ATOM 671 C CA . ARG A 1 91 ? 7.881 1.160 -16.256 1.00 97.88 91 ARG A CA 1
ATOM 672 C C . ARG A 1 91 ? 7.289 1.726 -14.973 1.00 97.88 91 ARG A C 1
ATOM 674 O O . ARG A 1 91 ? 7.912 2.603 -14.383 1.00 97.88 91 ARG A O 1
ATOM 681 N N . ILE A 1 92 ? 6.148 1.199 -14.525 1.00 98.50 92 ILE A N 1
ATOM 682 C CA . ILE A 1 92 ? 5.537 1.578 -13.244 1.00 98.50 92 ILE A CA 1
ATOM 683 C C . ILE A 1 92 ? 6.416 1.154 -12.065 1.00 98.50 92 ILE A C 1
ATOM 685 O O . ILE A 1 92 ? 6.709 1.984 -11.209 1.00 98.50 92 ILE A O 1
ATOM 689 N N . ASN A 1 93 ? 6.926 -0.081 -12.057 1.00 98.31 93 ASN A N 1
ATOM 690 C CA . ASN A 1 93 ? 7.849 -0.561 -11.027 1.00 98.31 93 ASN A CA 1
ATOM 691 C C . ASN A 1 93 ? 9.087 0.337 -10.921 1.00 98.31 93 ASN A C 1
ATOM 693 O O . ASN A 1 93 ? 9.466 0.735 -9.823 1.00 98.31 93 ASN A O 1
ATOM 697 N N . ARG A 1 94 ? 9.713 0.667 -12.063 1.00 98.38 94 ARG A N 1
ATOM 698 C CA . ARG A 1 94 ? 10.876 1.564 -12.097 1.00 98.38 94 ARG A CA 1
ATOM 699 C C . ARG A 1 94 ? 10.536 2.945 -11.563 1.00 98.38 94 ARG A C 1
ATOM 701 O O . ARG A 1 94 ? 11.253 3.445 -10.708 1.00 98.38 94 ARG A O 1
ATOM 708 N N . PHE A 1 95 ? 9.443 3.526 -12.051 1.00 98.44 95 PHE A N 1
ATOM 709 C CA . PHE A 1 95 ? 8.957 4.805 -11.556 1.00 98.44 95 PHE A CA 1
ATOM 710 C C . PHE A 1 95 ? 8.798 4.770 -10.034 1.00 98.44 95 PHE A C 1
ATOM 712 O O . PHE A 1 95 ? 9.359 5.621 -9.364 1.00 98.44 95 PHE A O 1
ATOM 719 N N . ALA A 1 96 ? 8.112 3.772 -9.480 1.00 98.62 96 ALA A N 1
ATOM 720 C CA . ALA A 1 96 ? 7.844 3.708 -8.048 1.00 98.62 96 ALA A CA 1
ATOM 721 C C . ALA A 1 96 ? 9.126 3.723 -7.203 1.00 98.62 96 ALA A C 1
ATOM 723 O O . ALA A 1 96 ? 9.206 4.480 -6.244 1.00 98.62 96 ALA A O 1
ATOM 724 N N . VAL A 1 97 ? 10.136 2.927 -7.568 1.00 98.69 97 VAL A N 1
ATOM 725 C CA . VAL A 1 97 ? 11.375 2.809 -6.776 1.00 98.69 97 VAL A CA 1
ATOM 726 C C . VAL A 1 97 ? 12.349 3.973 -6.954 1.00 98.69 97 VAL A C 1
ATOM 728 O O . VAL A 1 97 ? 13.256 4.124 -6.145 1.00 98.69 97 VAL A O 1
ATOM 731 N N . GLU A 1 98 ? 12.185 4.788 -7.997 1.00 98.50 98 GLU A N 1
ATOM 732 C CA . GLU A 1 98 ? 13.007 5.981 -8.253 1.00 98.50 98 GLU A CA 1
ATOM 733 C C . GLU A 1 98 ? 12.404 7.261 -7.640 1.00 98.50 98 GLU A C 1
ATOM 735 O O . GLU A 1 98 ? 12.958 8.345 -7.815 1.00 98.50 98 GLU A O 1
ATOM 740 N N . GLN A 1 99 ? 11.266 7.164 -6.941 1.00 97.19 99 GLN A N 1
ATOM 741 C CA . GLN A 1 99 ? 10.517 8.315 -6.428 1.00 97.19 99 GLN A CA 1
ATOM 742 C C . GLN A 1 99 ? 10.463 8.304 -4.894 1.00 97.19 99 GLN A C 1
ATOM 744 O O . GLN A 1 99 ? 9.657 7.572 -4.324 1.00 97.19 99 GLN A O 1
ATOM 749 N N . PRO A 1 100 ? 11.233 9.169 -4.203 1.00 96.69 100 PRO A N 1
ATOM 750 C CA . PRO A 1 100 ? 11.250 9.234 -2.735 1.00 96.69 100 PRO A CA 1
ATOM 751 C C . PRO A 1 100 ? 9.909 9.578 -2.070 1.00 96.69 100 PRO A C 1
ATOM 753 O O . PRO A 1 100 ? 9.772 9.465 -0.857 1.00 96.69 100 PRO A O 1
ATOM 756 N N . THR A 1 101 ? 8.927 10.067 -2.832 1.00 96.94 101 THR A N 1
ATOM 757 C CA . THR A 1 101 ? 7.575 10.362 -2.333 1.00 96.94 101 THR A CA 1
ATOM 758 C C . THR A 1 101 ? 6.681 9.122 -2.238 1.00 96.94 101 THR A C 1
ATOM 760 O O . THR A 1 101 ? 5.620 9.198 -1.612 1.00 96.94 101 THR A O 1
ATOM 763 N N . VAL A 1 102 ? 7.094 8.001 -2.836 1.00 98.50 102 VAL A N 1
ATOM 764 C CA . VAL A 1 102 ? 6.427 6.697 -2.751 1.00 98.50 102 VAL A CA 1
ATOM 765 C C . VAL A 1 102 ? 6.971 5.933 -1.546 1.00 98.50 102 VAL A C 1
ATOM 767 O O . VAL A 1 102 ? 8.180 5.805 -1.388 1.00 98.50 102 VAL A O 1
ATOM 770 N N . ASP A 1 103 ? 6.091 5.379 -0.709 1.00 98.56 103 ASP A N 1
ATOM 771 C CA . ASP A 1 103 ? 6.521 4.609 0.464 1.00 98.56 103 ASP A CA 1
ATOM 772 C C . ASP A 1 103 ? 6.744 3.132 0.127 1.00 98.56 103 ASP A C 1
ATOM 774 O O . ASP A 1 103 ? 7.684 2.509 0.629 1.00 98.56 103 ASP A O 1
ATOM 778 N N . VAL A 1 104 ? 5.871 2.556 -0.711 1.00 98.69 104 VAL A N 1
ATOM 779 C CA . VAL A 1 104 ? 5.865 1.122 -1.033 1.00 98.69 104 VAL A CA 1
ATOM 780 C C . VAL A 1 104 ? 5.565 0.882 -2.517 1.00 98.69 104 VAL A C 1
ATOM 782 O O . VAL A 1 104 ? 4.599 1.422 -3.054 1.00 98.69 104 VAL A O 1
ATOM 785 N N . LEU A 1 105 ? 6.341 0.012 -3.167 1.00 98.69 105 LEU A N 1
ATOM 786 C CA . LEU A 1 105 ? 5.969 -0.629 -4.430 1.00 98.69 105 LEU A CA 1
ATOM 787 C C . LEU A 1 105 ? 5.244 -1.951 -4.137 1.00 98.69 105 LEU A C 1
ATOM 789 O O . LEU A 1 105 ? 5.851 -2.892 -3.617 1.00 98.69 105 LEU A O 1
ATOM 793 N N . ALA A 1 106 ? 3.963 -2.020 -4.494 1.00 98.25 106 ALA A N 1
ATOM 794 C CA . ALA A 1 106 ? 3.134 -3.212 -4.378 1.00 98.25 106 ALA A CA 1
ATOM 795 C C . ALA A 1 106 ? 3.160 -4.063 -5.646 1.00 98.25 106 ALA A C 1
ATOM 797 O O . ALA A 1 106 ? 3.384 -3.560 -6.743 1.00 98.25 106 ALA A O 1
ATOM 798 N N . HIS A 1 107 ? 2.907 -5.362 -5.501 1.00 96.75 107 HIS A N 1
ATOM 799 C CA . HIS A 1 107 ? 2.693 -6.285 -6.615 1.00 96.75 107 HIS A CA 1
ATOM 800 C C . HIS A 1 107 ? 3.765 -6.272 -7.731 1.00 96.75 107 HIS A C 1
ATOM 802 O O . HIS A 1 107 ? 3.427 -6.472 -8.900 1.00 96.75 107 HIS A O 1
ATOM 808 N N . PRO A 1 108 ? 5.071 -6.112 -7.432 1.00 97.12 108 PRO A N 1
ATOM 809 C CA . PRO A 1 108 ? 6.065 -5.843 -8.471 1.00 97.12 108 PRO A CA 1
ATOM 810 C C . PRO A 1 108 ? 6.295 -7.023 -9.430 1.00 97.12 108 PRO A C 1
ATOM 812 O O . PRO A 1 108 ? 6.820 -6.826 -10.523 1.00 97.12 108 PRO A O 1
ATOM 815 N N . MET A 1 109 ? 5.906 -8.235 -9.025 1.00 95.31 109 MET A N 1
ATOM 816 C CA . MET A 1 109 ? 6.061 -9.479 -9.789 1.00 95.31 109 MET A CA 1
ATOM 817 C C . MET A 1 109 ? 4.775 -9.930 -10.502 1.00 95.31 109 MET A C 1
ATOM 819 O O . MET A 1 109 ? 4.756 -11.022 -11.067 1.00 95.31 109 MET A O 1
ATOM 823 N N . ARG A 1 110 ? 3.673 -9.168 -10.420 1.00 93.75 110 ARG A N 1
ATOM 824 C CA . ARG A 1 110 ? 2.426 -9.509 -11.127 1.00 93.75 110 ARG A CA 1
ATOM 825 C C . ARG A 1 110 ? 2.527 -9.164 -12.614 1.00 93.75 110 ARG A C 1
ATOM 827 O O . ARG A 1 110 ? 3.290 -8.283 -12.985 1.00 93.75 110 ARG A O 1
ATOM 834 N N . GLU A 1 111 ? 1.710 -9.830 -13.430 1.00 93.19 111 GLU A N 1
ATOM 835 C CA . GLU A 1 111 ? 1.556 -9.552 -14.868 1.00 93.19 111 GLU A CA 1
ATOM 836 C C . GLU A 1 111 ? 2.902 -9.519 -15.618 1.00 93.19 111 GLU A C 1
ATOM 838 O O . GLU A 1 111 ? 3.664 -10.481 -15.531 1.00 93.19 111 GLU A O 1
ATOM 843 N N . ASP A 1 112 ? 3.194 -8.434 -16.340 1.00 93.44 112 ASP A N 1
ATOM 844 C CA . ASP A 1 112 ? 4.453 -8.226 -17.067 1.00 93.44 112 ASP A CA 1
ATOM 845 C C . ASP A 1 112 ? 5.536 -7.552 -16.202 1.00 93.44 112 ASP A C 1
ATOM 847 O O . ASP A 1 112 ? 6.613 -7.176 -16.696 1.00 93.44 112 ASP A O 1
ATOM 851 N N . GLY A 1 113 ? 5.253 -7.402 -14.907 1.00 92.19 113 GLY A N 1
ATOM 852 C CA . GLY A 1 113 ? 6.142 -6.881 -13.889 1.00 92.19 113 GLY A CA 1
ATOM 853 C C . GLY A 1 113 ? 7.406 -7.719 -13.752 1.00 92.19 113 GLY A C 1
ATOM 854 O O . GLY A 1 113 ? 7.478 -8.896 -14.101 1.00 92.19 113 GLY A O 1
ATOM 855 N N . ASP A 1 114 ? 8.452 -7.072 -13.264 1.00 94.44 114 ASP A N 1
ATOM 856 C CA . ASP A 1 114 ? 9.732 -7.706 -12.986 1.00 94.44 114 ASP A CA 1
ATOM 857 C C . ASP A 1 114 ? 10.435 -6.886 -11.908 1.00 94.44 114 ASP A C 1
ATOM 859 O O . ASP A 1 114 ? 10.452 -5.649 -11.974 1.00 94.44 114 ASP A O 1
ATOM 863 N N . PHE A 1 115 ? 10.997 -7.568 -10.916 1.00 96.25 115 PHE A N 1
ATOM 864 C CA . PHE A 1 115 ? 11.761 -6.957 -9.841 1.00 96.25 115 PHE A CA 1
ATOM 865 C C . PHE A 1 115 ? 13.142 -7.591 -9.768 1.00 96.25 115 PHE A C 1
ATOM 867 O O . PHE A 1 115 ? 13.301 -8.760 -9.422 1.00 96.25 115 PHE A O 1
ATOM 874 N N . ASN A 1 116 ? 14.161 -6.803 -10.096 1.00 96.38 116 ASN A N 1
ATOM 875 C CA . ASN A 1 116 ? 15.543 -7.255 -10.154 1.00 96.38 116 ASN A CA 1
ATOM 876 C C . ASN A 1 116 ? 16.440 -6.415 -9.234 1.00 96.38 116 ASN A C 1
ATOM 878 O O . ASN A 1 116 ? 16.008 -5.441 -8.623 1.00 96.38 116 ASN A O 1
ATOM 882 N N . HIS A 1 117 ? 17.717 -6.786 -9.157 1.00 97.94 117 HIS A N 1
ATOM 883 C CA . HIS A 1 117 ? 18.702 -6.121 -8.302 1.00 97.94 117 HIS A CA 1
ATOM 884 C C . HIS A 1 117 ? 18.878 -4.617 -8.590 1.00 97.94 117 HIS A C 1
ATOM 886 O O . HIS A 1 117 ? 19.205 -3.870 -7.675 1.00 97.94 117 HIS A O 1
ATOM 892 N N . VAL A 1 118 ? 18.640 -4.151 -9.824 1.00 98.31 118 VAL A N 1
ATOM 893 C CA . VAL A 1 118 ? 18.705 -2.716 -10.151 1.00 98.31 118 VAL A CA 1
ATOM 894 C C . VAL A 1 118 ? 17.559 -1.972 -9.471 1.00 98.31 118 VAL A C 1
ATOM 896 O O . VAL A 1 118 ? 17.794 -0.949 -8.835 1.00 98.31 118 VAL A O 1
ATOM 899 N N . LEU A 1 119 ? 16.338 -2.511 -9.548 1.00 98.31 119 LEU A N 1
ATOM 900 C CA . LEU A 1 119 ? 15.182 -1.933 -8.859 1.00 98.31 119 LEU A CA 1
ATOM 901 C C . LEU A 1 119 ? 15.306 -2.048 -7.337 1.00 98.31 119 LEU A C 1
ATOM 903 O O . LEU A 1 119 ? 14.904 -1.131 -6.633 1.00 98.31 119 LEU A O 1
ATOM 907 N N . ALA A 1 120 ? 15.910 -3.127 -6.830 1.00 98.44 120 ALA A N 1
ATOM 908 C CA . ALA A 1 120 ? 16.202 -3.279 -5.405 1.00 98.44 120 ALA A CA 1
ATOM 909 C C . ALA A 1 120 ? 17.159 -2.197 -4.888 1.00 98.44 120 ALA A C 1
ATOM 911 O O . ALA A 1 120 ? 16.897 -1.603 -3.844 1.00 98.44 120 ALA A O 1
ATOM 912 N N . ASN A 1 121 ? 18.230 -1.908 -5.632 1.00 98.69 121 ASN A N 1
ATOM 913 C CA . ASN A 1 121 ? 19.163 -0.840 -5.277 1.00 98.69 121 ASN A CA 1
ATOM 914 C C . ASN A 1 121 ? 18.484 0.532 -5.343 1.00 98.69 121 ASN A C 1
ATOM 916 O O . ASN A 1 121 ? 18.569 1.287 -4.384 1.00 98.69 121 ASN A O 1
ATOM 920 N N . ALA A 1 122 ? 17.737 0.817 -6.416 1.00 98.62 122 ALA A N 1
ATOM 921 C CA . ALA A 1 122 ? 16.994 2.071 -6.535 1.00 98.62 122 ALA A CA 1
ATOM 922 C C . ALA A 1 122 ? 15.987 2.255 -5.386 1.00 98.62 122 ALA A C 1
ATOM 924 O O . ALA A 1 122 ? 15.908 3.336 -4.807 1.00 98.62 122 ALA A O 1
ATOM 925 N N . ALA A 1 123 ? 15.273 1.191 -5.008 1.00 98.62 123 ALA A N 1
ATOM 926 C CA . ALA A 1 123 ? 14.343 1.212 -3.885 1.00 98.62 123 ALA A CA 1
ATOM 927 C C . ALA A 1 123 ? 15.067 1.522 -2.567 1.00 98.62 123 ALA A C 1
ATOM 929 O O . ALA A 1 123 ? 14.622 2.378 -1.806 1.00 98.62 123 ALA A O 1
ATOM 930 N N . ALA A 1 124 ? 16.211 0.879 -2.319 1.00 98.62 124 ALA A N 1
ATOM 931 C CA . ALA A 1 124 ? 17.026 1.139 -1.137 1.00 98.62 124 ALA A CA 1
ATOM 932 C C . ALA A 1 124 ? 17.541 2.590 -1.095 1.00 98.62 124 ALA A C 1
ATOM 934 O O . ALA A 1 124 ? 17.427 3.238 -0.054 1.00 98.62 124 ALA A O 1
ATOM 935 N N . ASP A 1 125 ? 18.036 3.108 -2.222 1.00 98.69 125 ASP A N 1
ATOM 936 C CA . ASP A 1 125 ? 18.582 4.465 -2.341 1.00 98.69 125 ASP A CA 1
ATOM 937 C C . ASP A 1 125 ? 17.512 5.544 -2.110 1.00 98.69 125 ASP A C 1
ATOM 939 O O . ASP A 1 125 ? 17.785 6.569 -1.484 1.00 98.69 125 ASP A O 1
ATOM 943 N N . ASN A 1 126 ? 16.280 5.306 -2.573 1.00 98.56 126 ASN A N 1
ATOM 944 C CA . ASN A 1 126 ? 15.165 6.249 -2.434 1.00 98.56 126 ASN A CA 1
ATOM 945 C C . ASN A 1 126 ? 14.293 5.991 -1.197 1.00 98.56 126 ASN A C 1
ATOM 947 O O . ASN A 1 126 ? 13.342 6.728 -0.952 1.00 98.56 126 ASN A O 1
ATOM 951 N N . GLY A 1 127 ? 14.598 4.959 -0.406 1.00 98.38 127 GLY A N 1
ATOM 952 C CA . GLY A 1 127 ? 13.807 4.598 0.767 1.00 98.38 127 GLY A CA 1
ATOM 953 C C . GLY A 1 127 ? 12.432 4.003 0.442 1.00 98.38 127 GLY A C 1
ATOM 954 O O . GLY A 1 127 ? 11.562 3.987 1.310 1.00 98.38 127 GLY A O 1
ATOM 955 N N . VAL A 1 128 ? 12.238 3.451 -0.750 1.00 98.75 128 VAL A N 1
ATOM 956 C CA . VAL A 1 128 ? 10.993 2.787 -1.149 1.00 98.75 128 VAL A CA 1
ATOM 957 C C . VAL A 1 128 ? 11.013 1.343 -0.654 1.00 98.75 128 VAL A C 1
ATOM 959 O O . VAL A 1 128 ? 11.966 0.598 -0.882 1.00 98.75 128 VAL A O 1
ATOM 962 N N . ARG A 1 129 ? 9.967 0.925 0.059 1.00 98.44 129 ARG A N 1
ATOM 963 C CA . ARG A 1 129 ? 9.816 -0.464 0.508 1.00 98.44 129 ARG A CA 1
ATOM 964 C C . ARG A 1 129 ? 9.182 -1.285 -0.607 1.00 98.44 129 ARG A C 1
ATOM 966 O O . ARG A 1 129 ? 8.487 -0.763 -1.470 1.00 98.44 129 ARG A O 1
ATOM 973 N N . VAL A 1 130 ? 9.417 -2.588 -0.592 1.00 98.12 130 VAL A N 1
ATOM 974 C CA . VAL A 1 130 ? 8.909 -3.495 -1.623 1.00 98.12 130 VAL A CA 1
ATOM 975 C C . VAL A 1 130 ? 7.994 -4.502 -0.956 1.00 98.12 130 VAL A C 1
ATOM 977 O O . VAL A 1 130 ? 8.388 -5.149 0.015 1.00 98.12 130 VAL A O 1
ATOM 980 N N . GLU A 1 131 ? 6.767 -4.611 -1.452 1.00 96.69 131 GLU A N 1
ATOM 981 C CA . GLU A 1 131 ? 5.797 -5.571 -0.942 1.00 96.69 131 GLU A CA 1
ATOM 982 C C . GLU A 1 131 ? 6.214 -7.004 -1.283 1.00 96.69 131 GLU A C 1
ATOM 984 O O . GLU A 1 131 ? 6.617 -7.313 -2.407 1.00 96.69 131 GLU A O 1
ATOM 989 N N . PHE A 1 132 ? 6.036 -7.897 -0.312 1.00 91.81 132 PHE A N 1
ATOM 990 C CA . PHE A 1 132 ? 6.131 -9.333 -0.517 1.00 91.81 132 PHE A CA 1
ATOM 991 C C . PHE A 1 132 ? 4.764 -9.980 -0.259 1.00 91.81 132 PHE A C 1
ATOM 993 O O . PHE A 1 132 ? 4.369 -10.188 0.887 1.00 91.81 132 PHE A O 1
ATOM 1000 N N . ASP A 1 133 ? 4.024 -10.273 -1.330 1.00 89.69 133 ASP A N 1
ATOM 1001 C CA . ASP A 1 133 ? 2.654 -10.790 -1.253 1.00 89.69 133 ASP A CA 1
ATOM 1002 C C . ASP A 1 133 ? 2.630 -12.325 -1.105 1.00 89.69 133 ASP A C 1
ATOM 1004 O O . ASP A 1 133 ? 2.886 -13.070 -2.054 1.00 89.69 133 ASP A O 1
ATOM 1008 N N . PHE A 1 134 ? 2.282 -12.810 0.092 1.00 89.75 134 PHE A N 1
ATOM 1009 C CA . PHE A 1 134 ? 2.060 -14.238 0.364 1.00 89.75 134 PHE A CA 1
ATOM 1010 C C . PHE A 1 134 ? 0.667 -14.729 -0.060 1.00 89.75 134 PHE A C 1
ATOM 1012 O O . PHE A 1 134 ? 0.393 -15.932 -0.061 1.00 89.75 134 PHE A O 1
ATOM 1019 N N . GLY A 1 135 ? -0.235 -13.827 -0.436 1.00 88.31 135 GLY A N 1
ATOM 1020 C CA . GLY A 1 135 ? -1.610 -14.133 -0.794 1.00 88.31 135 GLY A CA 1
ATOM 1021 C C . GLY A 1 135 ? -1.766 -15.201 -1.884 1.00 88.31 135 GLY A C 1
ATOM 1022 O O . GLY A 1 135 ? -2.611 -16.084 -1.708 1.00 88.31 135 GLY A O 1
ATOM 1023 N N . PRO A 1 136 ? -0.992 -15.166 -2.987 1.00 87.62 136 PRO A N 1
ATOM 1024 C CA . PRO A 1 136 ? -1.041 -16.189 -4.024 1.00 87.62 136 PRO A CA 1
ATOM 1025 C C . PRO A 1 136 ? -0.654 -17.577 -3.513 1.00 87.62 136 PRO A C 1
ATOM 1027 O O . PRO A 1 136 ? -1.370 -18.536 -3.782 1.00 87.62 136 PRO A O 1
ATOM 1030 N N . VAL A 1 137 ? 0.429 -17.704 -2.736 1.00 90.38 137 VAL A N 1
ATOM 1031 C CA . VAL A 1 137 ? 0.888 -19.017 -2.248 1.00 90.38 137 VAL A CA 1
ATOM 1032 C C . VAL A 1 137 ? -0.055 -19.595 -1.192 1.00 90.38 137 VAL A C 1
ATOM 1034 O O . VAL A 1 137 ? -0.362 -20.784 -1.235 1.00 90.38 137 VAL A O 1
ATOM 1037 N N . LEU A 1 138 ? -0.604 -18.755 -0.308 1.00 89.94 138 LEU A N 1
ATOM 1038 C CA . LEU A 1 138 ? -1.577 -19.179 0.705 1.00 89.94 138 LEU A CA 1
ATOM 1039 C C . LEU A 1 138 ? -2.914 -19.640 0.100 1.00 89.94 138 LEU A C 1
ATOM 1041 O O . LEU A 1 138 ? -3.661 -20.360 0.755 1.00 89.94 138 LEU A O 1
ATOM 1045 N N . ARG A 1 139 ? -3.212 -19.246 -1.147 1.00 87.44 139 ARG A N 1
ATOM 1046 C CA . ARG A 1 139 ? -4.420 -19.644 -1.893 1.00 87.44 139 ARG A CA 1
ATOM 1047 C C . ARG A 1 139 ? -4.137 -20.604 -3.051 1.00 87.44 139 ARG A C 1
ATOM 1049 O O . ARG A 1 139 ? -5.068 -21.007 -3.741 1.00 87.44 139 ARG A O 1
ATOM 1056 N N . ALA A 1 140 ? -2.878 -20.987 -3.266 1.00 88.38 140 ALA A N 1
ATOM 1057 C CA . ALA A 1 140 ? -2.488 -21.903 -4.339 1.00 88.38 140 ALA A CA 1
ATOM 1058 C C . ALA A 1 140 ? -2.995 -23.335 -4.104 1.00 88.38 140 ALA A C 1
ATOM 1060 O O . ALA A 1 140 ? -3.058 -24.138 -5.033 1.00 88.38 140 ALA A O 1
ATOM 1061 N N . SER A 1 141 ? -3.345 -23.663 -2.860 1.00 85.56 141 SER A N 1
ATOM 1062 C CA . SER A 1 141 ? -3.903 -24.951 -2.462 1.00 85.56 141 SER A CA 1
ATOM 1063 C C . SER A 1 141 ? -5.014 -24.757 -1.427 1.00 85.56 141 SER A C 1
ATOM 1065 O O . SER A 1 141 ? -5.089 -23.718 -0.775 1.00 85.56 141 SER A O 1
ATOM 1067 N N . GLY A 1 142 ? -5.884 -25.758 -1.284 1.00 77.19 142 GLY A N 1
ATOM 1068 C CA . GLY A 1 142 ? -7.077 -25.691 -0.435 1.00 77.19 142 GLY A CA 1
ATOM 1069 C C . GLY A 1 142 ? -8.369 -25.561 -1.247 1.00 77.19 142 GLY A C 1
ATOM 1070 O O . GLY A 1 142 ? -8.377 -25.067 -2.371 1.00 77.19 142 GLY A O 1
ATOM 1071 N N . GLY A 1 143 ? -9.470 -26.077 -0.698 1.00 73.12 143 GLY A N 1
ATOM 1072 C CA . GLY A 1 143 ? -10.788 -25.980 -1.327 1.00 73.12 143 GLY A CA 1
ATOM 1073 C C . GLY A 1 143 ? -11.400 -24.590 -1.157 1.00 73.12 143 GLY A C 1
ATOM 1074 O O . GLY A 1 143 ? -11.119 -23.886 -0.187 1.00 73.12 143 GLY A O 1
ATOM 1075 N N . THR A 1 144 ? -12.281 -24.197 -2.075 1.00 69.56 144 THR A N 1
ATOM 1076 C CA . THR A 1 144 ? -13.132 -23.017 -1.880 1.00 69.56 144 THR A CA 1
ATOM 1077 C C . THR A 1 144 ? -13.996 -23.225 -0.635 1.00 69.56 144 THR A C 1
ATOM 1079 O O . THR A 1 144 ? -14.509 -24.326 -0.421 1.00 69.56 144 THR A O 1
ATOM 1082 N N . ARG A 1 145 ? -14.178 -22.182 0.190 1.00 65.50 145 ARG A N 1
ATOM 1083 C CA . ARG A 1 145 ? -15.170 -22.235 1.274 1.00 65.50 145 ARG A CA 1
ATOM 1084 C C . ARG A 1 145 ? -16.519 -22.632 0.672 1.00 65.50 145 ARG A C 1
ATOM 1086 O O . ARG A 1 145 ? -16.973 -21.993 -0.277 1.00 65.50 145 ARG A O 1
ATOM 1093 N N . VAL A 1 146 ? -17.122 -23.694 1.205 1.00 70.44 146 VAL A N 1
ATOM 1094 C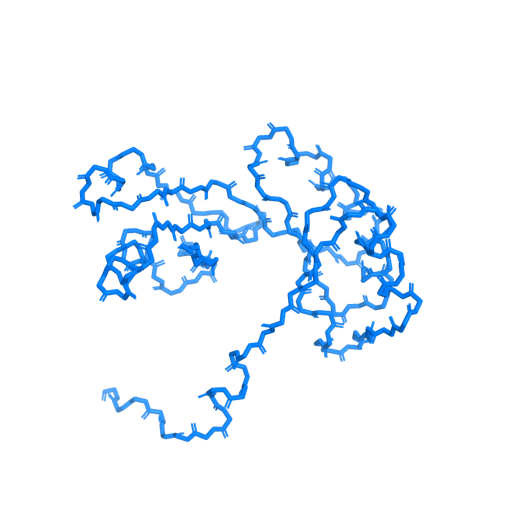 CA . VAL A 1 146 ? -18.467 -24.121 0.810 1.00 70.44 146 VAL A CA 1
ATOM 1095 C C . VAL A 1 146 ? -19.415 -22.967 1.134 1.00 70.44 146 VAL A C 1
ATOM 1097 O O . VAL A 1 146 ? -19.406 -22.472 2.262 1.00 70.44 146 VAL A O 1
ATOM 1100 N N . ARG A 1 147 ? -20.129 -22.491 0.114 1.00 46.47 147 ARG A N 1
ATOM 1101 C CA . ARG A 1 147 ? -21.143 -21.439 0.231 1.00 46.47 147 ARG A CA 1
ATOM 1102 C C . ARG A 1 147 ? -22.471 -22.022 0.682 1.00 46.47 147 ARG A C 1
ATOM 1104 O O . ARG A 1 147 ? -22.793 -23.136 0.214 1.00 46.47 147 ARG A O 1
#

Sequence (147 aa):
MYEAVYAHPDGDSTVARHALTAADSGYDGIVVRNHGDAQADYDADAISDAYDIDVAAGVEVRADDPSRASGFVGNYRSDRTVVVVHGGDRRINRFAVEQPTVDVLAHPMREDGDFNHVLANAAADNGVRVEFDFGPVLRASGGTRVR

pLDDT: mean 95.48, std 6.72, range [46.47, 98.75]

Radius of gyration: 15.95 Å; chains: 1; bounding box: 40×42×37 Å

InterPro domains:
  IPR002738 RNase P subunit p30 [PF01876] (8-146)
  IPR016195 Polymerase/histidinol phosphatase-like [SSF89550] (8-146)

Secondary structure (DSSP, 8-state):
-EEEE--TTTSSS-HHHHHHHHHHTT-SEEEE--BTTSPPP--HHHHHHHHT-EEEEEEEE--SSHHHHHHHHHHHTTT-SEEEEE--SHHHHHHHHT-TT--EEE-TTSTT----HHHHHHHHHHT-EE----HHHHHSSSPPPP-